Protein AF-A0A6I3G295-F1 (afdb_monomer_lite)

Foldseek 3Di:
DVPPDDDDDDPDQVSLQVVCLPAQEAEDELDDDDHDQVSQVNHVVGYKYKDFFDPPQQFDDQRLQVCVVVVPQKTWIWIFRDHNDGVPGGTDDIDMDTDDPPDDSVNSVD

Radius of gyration: 15.72 Å; chains: 1; bounding box: 31×35×43 Å

Structure (mmCIF, N/CA/C/O backbone):
data_AF-A0A6I3G295-F1
#
_entry.id   AF-A0A6I3G295-F1
#
loop_
_atom_site.group_PDB
_atom_site.id
_atom_site.type_symbol
_atom_site.label_atom_id
_atom_site.label_alt_id
_atom_site.label_comp_id
_atom_site.label_asym_id
_atom_site.label_entity_id
_atom_site.label_seq_id
_atom_site.pdbx_PDB_ins_code
_atom_site.Cartn_x
_atom_site.Cartn_y
_atom_site.Cartn_z
_atom_site.occupancy
_atom_site.B_iso_or_equiv
_atom_site.auth_seq_id
_atom_site.auth_comp_id
_atom_site.auth_asym_id
_atom_site.auth_atom_id
_atom_site.pdbx_PDB_model_num
ATOM 1 N N . MET A 1 1 ? 1.134 25.924 5.811 1.00 57.75 1 MET A N 1
ATOM 2 C CA . MET A 1 1 ? 0.715 24.630 5.225 1.00 57.75 1 MET A CA 1
ATOM 3 C C . MET A 1 1 ? -0.238 24.929 4.085 1.00 57.75 1 MET A C 1
ATOM 5 O O . MET A 1 1 ? -1.106 25.763 4.288 1.00 57.75 1 MET A O 1
ATOM 9 N N . ALA A 1 2 ? -0.043 24.340 2.903 1.00 75.94 2 ALA A N 1
ATOM 10 C CA . ALA A 1 2 ? -0.698 24.797 1.669 1.00 75.94 2 ALA A CA 1
ATOM 11 C C . ALA A 1 2 ? -2.233 24.630 1.648 1.00 75.94 2 ALA A C 1
ATOM 13 O O . ALA A 1 2 ? -2.895 25.351 0.916 1.00 75.94 2 ALA A O 1
ATOM 14 N N . ASN A 1 3 ? -2.794 23.738 2.479 1.00 89.44 3 ASN A N 1
ATOM 15 C CA . ASN A 1 3 ? -4.211 23.343 2.414 1.00 89.44 3 ASN A CA 1
ATOM 16 C C . ASN A 1 3 ? -4.976 23.453 3.750 1.00 89.44 3 ASN A C 1
ATOM 18 O O . ASN A 1 3 ? -6.047 22.873 3.880 1.00 89.44 3 ASN A O 1
ATOM 22 N N . SER A 1 4 ? -4.430 24.127 4.771 1.00 91.62 4 SER A N 1
ATOM 23 C CA . SER A 1 4 ? -5.066 24.264 6.105 1.00 91.62 4 SER A CA 1
ATOM 24 C C . SER A 1 4 ? -5.444 22.951 6.819 1.00 91.62 4 SER A C 1
ATOM 26 O O . SER A 1 4 ? -6.210 22.968 7.778 1.00 91.62 4 SER A O 1
ATOM 28 N N . VAL A 1 5 ? -4.883 21.817 6.397 1.00 91.06 5 VAL A N 1
ATOM 29 C CA . VAL A 1 5 ? -5.051 20.523 7.072 1.00 91.06 5 VAL A CA 1
ATOM 30 C C . VAL A 1 5 ? -4.085 20.447 8.262 1.00 91.06 5 VAL A C 1
ATOM 32 O O . VAL A 1 5 ? -2.893 20.708 8.063 1.00 91.06 5 VAL A O 1
ATOM 35 N N . PRO A 1 6 ? -4.547 20.104 9.481 1.00 92.19 6 PRO A N 1
ATOM 36 C CA . PRO A 1 6 ? -3.672 19.864 10.626 1.00 92.19 6 PRO A CA 1
ATOM 37 C C . PRO A 1 6 ? -2.642 18.771 10.328 1.00 92.19 6 PRO A C 1
ATOM 39 O O . PRO A 1 6 ? -2.964 17.742 9.739 1.00 92.19 6 PRO A O 1
ATOM 42 N N . VAL A 1 7 ? -1.393 18.991 10.741 1.00 93.44 7 VAL A N 1
ATOM 43 C CA . VAL A 1 7 ? -0.306 18.026 10.551 1.00 93.44 7 VAL A CA 1
ATOM 44 C C . VAL A 1 7 ? 0.128 17.507 11.902 1.00 93.44 7 VAL A C 1
ATOM 46 O O . VAL A 1 7 ? 0.535 18.268 12.779 1.00 93.44 7 VAL A O 1
ATOM 49 N N . HIS A 1 8 ? 0.082 16.188 12.016 1.00 92.81 8 HIS A N 1
ATOM 50 C CA . HIS A 1 8 ? 0.540 15.438 13.168 1.00 92.81 8 HIS A CA 1
ATOM 51 C C . HIS A 1 8 ? 1.749 14.596 12.751 1.00 92.81 8 HIS A C 1
ATOM 53 O O . HIS A 1 8 ? 1.807 14.103 11.624 1.00 92.81 8 HIS A O 1
ATOM 59 N N . LYS A 1 9 ? 2.731 14.450 13.646 1.00 92.69 9 LYS A N 1
ATOM 60 C CA . LYS A 1 9 ? 3.924 13.610 13.438 1.00 92.69 9 LYS A CA 1
ATOM 61 C C . LYS A 1 9 ? 4.028 12.570 14.551 1.00 92.69 9 LYS A C 1
ATOM 63 O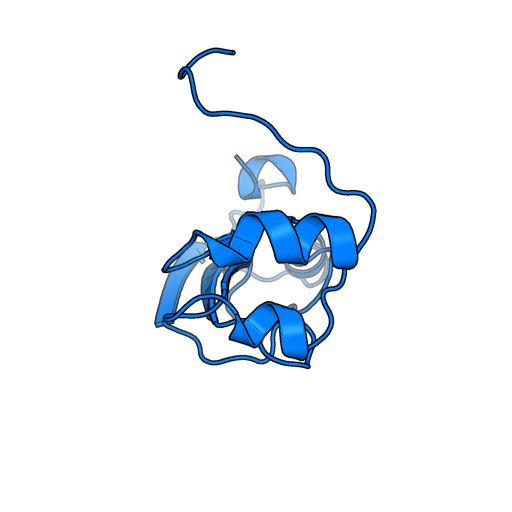 O . LYS A 1 9 ? 4.951 12.659 15.356 1.00 92.69 9 LYS A O 1
ATOM 68 N N . PRO A 1 10 ? 3.058 11.651 14.630 1.00 91.50 10 PRO A N 1
ATOM 69 C CA . PRO A 1 10 ? 3.058 10.645 15.667 1.00 91.50 10 PRO A CA 1
ATOM 70 C C . PRO A 1 10 ? 4.281 9.744 15.501 1.00 91.50 10 PRO A C 1
ATOM 72 O O . PRO A 1 10 ? 4.544 9.248 14.402 1.00 91.50 10 PRO A O 1
ATOM 75 N N . VAL A 1 11 ? 5.042 9.564 16.576 1.00 89.38 11 VAL A N 1
ATOM 76 C CA . VAL A 1 11 ? 6.241 8.702 16.587 1.00 89.38 11 VAL A CA 1
ATOM 77 C C . VAL A 1 11 ? 5.990 7.362 17.274 1.00 89.38 11 VAL A C 1
ATOM 79 O O . VAL A 1 11 ? 6.818 6.456 17.183 1.00 89.38 11 VAL A O 1
ATOM 82 N N . ALA A 1 12 ? 4.839 7.228 17.929 1.00 87.50 12 ALA A N 1
ATOM 83 C CA . ALA A 1 12 ? 4.438 6.057 18.686 1.00 87.50 12 ALA A CA 1
ATOM 84 C C . ALA A 1 12 ? 2.971 5.678 18.416 1.00 87.50 12 ALA A C 1
ATOM 86 O O . ALA A 1 12 ? 2.189 6.434 17.834 1.00 87.50 12 ALA A O 1
ATOM 87 N N . ALA A 1 13 ? 2.616 4.450 18.792 1.00 85.50 13 ALA A N 1
ATOM 88 C CA . ALA A 1 13 ? 1.304 3.868 18.527 1.00 85.50 13 ALA A CA 1
ATOM 89 C C . ALA A 1 13 ? 0.180 4.543 19.341 1.00 85.50 13 ALA A C 1
ATOM 91 O O . ALA A 1 13 ? -0.902 4.789 18.816 1.00 85.50 13 ALA A O 1
ATOM 92 N N . ASP A 1 14 ? 0.439 4.898 20.595 1.00 87.62 14 ASP A N 1
ATOM 93 C CA . ASP A 1 14 ? -0.486 5.629 21.469 1.00 87.62 14 ASP A CA 1
ATOM 94 C C . ASP A 1 14 ? -0.820 7.033 20.936 1.00 87.62 14 ASP A C 1
ATOM 96 O O . ASP A 1 14 ? -1.975 7.461 20.965 1.00 87.62 14 ASP A O 1
ATOM 100 N N . GLU A 1 15 ? 0.162 7.724 20.356 1.00 91.50 15 GLU A N 1
ATOM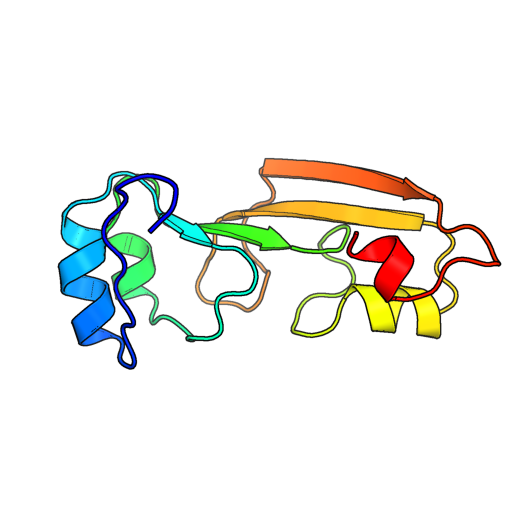 101 C CA . GLU A 1 15 ? -0.071 8.996 19.666 1.00 91.50 15 GLU A CA 1
ATOM 102 C C . GLU A 1 15 ? -0.978 8.818 18.436 1.00 91.50 15 GLU A C 1
ATOM 104 O O . GLU A 1 15 ? -1.821 9.675 18.160 1.00 91.50 15 GLU A O 1
ATOM 109 N N . MET A 1 16 ? -0.853 7.698 17.710 1.00 93.31 16 MET A N 1
ATOM 110 C CA . MET A 1 16 ? -1.758 7.388 16.599 1.00 93.31 16 MET A CA 1
ATOM 111 C C . MET A 1 16 ? -3.184 7.109 17.067 1.00 93.31 16 MET A C 1
ATOM 113 O O . MET A 1 16 ? -4.121 7.573 16.421 1.00 93.31 16 MET A O 1
ATOM 117 N N . GLU A 1 17 ? -3.361 6.367 18.159 1.00 94.00 17 GLU A N 1
ATOM 118 C CA . GLU A 1 17 ? -4.675 5.999 18.697 1.00 94.00 17 GLU A CA 1
ATOM 119 C C . GLU A 1 17 ? -5.566 7.229 18.925 1.00 94.00 17 GLU A C 1
ATOM 121 O O . GLU A 1 17 ? -6.699 7.270 18.437 1.00 94.00 17 GLU A O 1
ATOM 126 N N . ALA A 1 18 ? -5.034 8.270 19.570 1.00 91.88 18 ALA A N 1
ATOM 127 C CA . ALA A 1 18 ? -5.773 9.505 19.828 1.00 91.88 18 ALA A CA 1
ATOM 128 C C . ALA A 1 18 ? -6.231 10.217 18.540 1.00 91.88 18 ALA A C 1
ATOM 130 O O . ALA A 1 18 ? -7.315 10.806 18.508 1.00 91.88 18 ALA A O 1
ATOM 131 N N . LEU A 1 19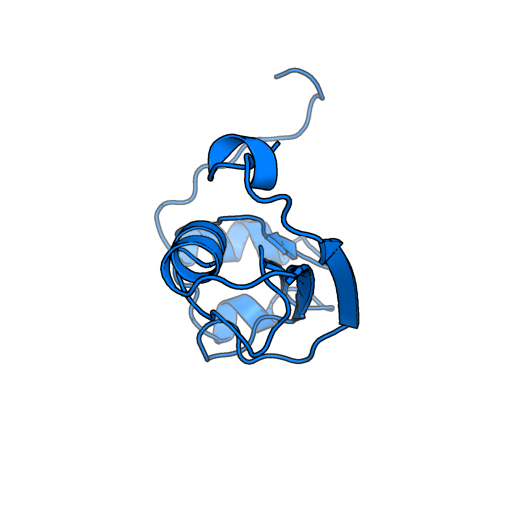 ? -5.422 10.152 17.478 1.00 93.75 19 LEU A N 1
ATOM 132 C CA . LEU A 1 19 ? -5.714 10.786 16.192 1.00 93.75 19 LEU A CA 1
ATOM 133 C C . LEU A 1 19 ? -6.785 10.022 15.413 1.00 93.75 19 LEU A C 1
ATOM 135 O O . LEU A 1 19 ? -7.703 10.628 14.865 1.00 93.75 19 LEU A O 1
ATOM 139 N N . VAL A 1 20 ? -6.687 8.691 15.370 1.00 95.38 20 VAL A N 1
ATOM 140 C CA . VAL A 1 20 ? -7.578 7.868 14.537 1.00 95.38 20 VAL A CA 1
ATOM 141 C C . VAL A 1 20 ? -8.936 7.614 15.177 1.00 95.38 20 VAL A C 1
ATOM 143 O O . VAL A 1 20 ? -9.877 7.273 14.468 1.00 95.38 20 VAL A O 1
ATOM 146 N N . ASN A 1 21 ? -9.071 7.837 16.488 1.00 93.88 21 ASN A N 1
ATOM 147 C CA . ASN A 1 21 ? -10.344 7.717 17.203 1.00 93.88 21 ASN A CA 1
ATOM 148 C C . ASN A 1 21 ? -11.427 8.692 16.701 1.00 93.88 21 ASN A C 1
ATOM 150 O O . ASN A 1 21 ? -12.611 8.489 16.949 1.00 93.88 21 ASN A O 1
ATOM 154 N N . GLN A 1 22 ? -11.035 9.750 15.986 1.00 90.06 22 GLN A N 1
ATOM 155 C CA . GLN A 1 22 ? -11.960 10.717 15.384 1.00 90.06 22 GLN A CA 1
ATOM 156 C C . GLN A 1 22 ? -12.197 10.468 13.884 1.00 90.06 22 GLN A C 1
ATOM 158 O O . GLN A 1 22 ? -12.848 11.276 13.225 1.00 90.06 22 GLN A O 1
ATOM 163 N N . CYS A 1 23 ? -11.662 9.380 13.322 1.00 95.94 23 CYS A N 1
ATOM 164 C CA . CYS A 1 23 ? -11.712 9.098 11.891 1.00 95.94 23 CYS A CA 1
ATOM 165 C C . CYS A 1 23 ? -12.637 7.917 11.573 1.00 95.94 23 CYS A C 1
ATOM 167 O O . CYS A 1 23 ? -12.559 6.859 12.192 1.00 95.94 23 CYS A O 1
ATOM 169 N N . ASP A 1 24 ? -13.445 8.048 10.520 1.00 97.75 24 ASP A N 1
ATOM 170 C CA . ASP A 1 24 ? -14.189 6.913 9.960 1.00 97.75 24 ASP A CA 1
ATOM 171 C C . ASP A 1 24 ? -13.281 5.966 9.155 1.00 97.75 24 ASP A C 1
ATOM 173 O O . ASP A 1 24 ? -13.508 4.757 9.121 1.00 97.75 24 ASP A O 1
ATOM 177 N N . LEU A 1 25 ? -12.254 6.512 8.498 1.00 97.81 25 LEU A N 1
ATOM 178 C CA . LEU A 1 25 ? -11.322 5.816 7.611 1.00 97.81 25 LEU A CA 1
ATOM 179 C C . LEU A 1 25 ? -9.949 6.486 7.688 1.00 97.81 25 LEU A C 1
ATOM 181 O O . LEU A 1 25 ? -9.865 7.714 7.735 1.00 97.81 25 LEU A O 1
ATOM 185 N N . VAL A 1 26 ? -8.883 5.689 7.618 1.00 97.38 26 VAL A N 1
ATOM 186 C CA . VAL A 1 26 ? -7.513 6.192 7.462 1.00 97.38 26 VAL A CA 1
ATOM 187 C C . VAL A 1 26 ? -6.945 5.742 6.119 1.00 97.38 26 VAL A C 1
ATOM 189 O O . VAL A 1 26 ? -7.043 4.570 5.755 1.00 97.38 26 VAL A O 1
ATOM 192 N N . VAL A 1 27 ? -6.341 6.680 5.389 1.00 97.44 27 VAL A N 1
ATOM 193 C CA . VAL A 1 27 ? -5.645 6.424 4.123 1.00 97.44 27 VAL A CA 1
ATOM 194 C C . VAL A 1 27 ? -4.147 6.563 4.356 1.00 97.44 27 VAL A C 1
ATOM 196 O O . VAL A 1 27 ? -3.687 7.618 4.790 1.00 97.44 27 VAL A O 1
ATOM 199 N N . THR A 1 28 ? -3.385 5.514 4.061 1.00 95.81 28 THR A N 1
ATOM 200 C CA . THR A 1 28 ? -1.926 5.496 4.197 1.00 95.81 28 THR A CA 1
ATOM 201 C C . THR A 1 28 ? -1.248 5.362 2.838 1.00 95.81 28 THR A C 1
ATOM 203 O O . THR A 1 28 ? -1.715 4.655 1.944 1.00 95.81 28 THR A O 1
ATOM 206 N N . ILE A 1 29 ? -0.133 6.072 2.672 1.00 95.81 29 ILE A N 1
ATOM 207 C CA . ILE A 1 29 ? 0.727 6.005 1.488 1.00 95.81 29 ILE A CA 1
ATOM 208 C C . ILE A 1 29 ? 2.162 6.126 1.997 1.00 95.81 29 ILE A C 1
ATOM 210 O O . ILE A 1 29 ? 2.535 7.174 2.521 1.00 95.81 29 ILE A O 1
ATOM 214 N N . GLY A 1 30 ? 2.945 5.047 1.918 1.00 90.56 30 GLY A N 1
ATOM 215 C CA . GLY A 1 30 ? 4.337 5.043 2.391 1.00 90.56 30 GLY A CA 1
ATOM 216 C C . GLY A 1 30 ? 4.508 5.398 3.876 1.00 90.56 30 GLY A C 1
ATOM 217 O O . GLY A 1 30 ? 5.519 5.987 4.255 1.00 90.56 30 GLY A O 1
ATOM 218 N N . PHE A 1 31 ? 3.517 5.091 4.722 1.00 89.88 31 PHE A N 1
ATOM 219 C CA . PHE A 1 31 ? 3.595 5.387 6.152 1.00 89.88 31 PHE A CA 1
ATOM 220 C C . PHE A 1 31 ? 4.501 4.372 6.860 1.00 89.88 31 PHE A C 1
ATOM 222 O O . PHE A 1 31 ? 4.277 3.168 6.779 1.00 89.88 31 PHE A O 1
ATOM 229 N N . GLY A 1 32 ? 5.546 4.861 7.530 1.00 83.62 32 GLY A N 1
ATOM 230 C CA . GLY A 1 32 ? 6.639 4.022 8.034 1.00 83.62 32 GLY A CA 1
ATOM 231 C C . GLY A 1 32 ? 6.422 3.384 9.409 1.00 83.62 32 GLY A C 1
ATOM 232 O O . GLY A 1 32 ? 7.264 2.596 9.836 1.00 83.62 32 GLY A O 1
ATOM 233 N N . LEU A 1 33 ? 5.343 3.719 10.123 1.00 87.31 33 LEU A N 1
ATOM 234 C CA . LEU A 1 33 ? 5.078 3.152 11.445 1.00 87.31 33 LEU A CA 1
ATOM 235 C C . LEU A 1 33 ? 4.296 1.843 11.312 1.00 87.31 33 LEU A C 1
ATOM 237 O O . LEU A 1 33 ? 3.203 1.818 10.746 1.00 87.31 33 LEU A O 1
ATOM 241 N N . LEU A 1 34 ? 4.831 0.765 11.884 1.00 86.38 34 LEU A N 1
ATOM 242 C CA . LEU A 1 34 ? 4.098 -0.489 12.007 1.00 86.38 34 LEU A CA 1
ATOM 243 C C . LEU A 1 34 ? 3.038 -0.347 13.103 1.00 86.38 34 LEU A C 1
ATOM 245 O O . LEU A 1 34 ? 3.370 -0.146 14.272 1.00 86.38 34 LEU A O 1
ATOM 249 N N . LEU A 1 35 ? 1.765 -0.455 12.724 1.00 90.06 35 LEU A N 1
ATOM 250 C CA . LEU A 1 35 ? 0.651 -0.287 13.650 1.00 90.06 35 LEU A CA 1
ATOM 251 C C . LEU A 1 35 ? 0.191 -1.636 14.216 1.00 90.06 35 LEU A C 1
ATOM 253 O O . LEU A 1 35 ? -0.024 -2.579 13.453 1.00 90.06 35 LEU A O 1
ATOM 257 N N . PRO A 1 36 ? -0.009 -1.743 15.540 1.00 92.31 36 PRO A N 1
ATOM 258 C CA . PRO A 1 36 ? -0.624 -2.918 16.135 1.00 92.31 36 PRO A CA 1
ATOM 259 C C . PRO A 1 36 ? -2.080 -3.071 15.674 1.00 92.31 36 PRO A C 1
ATOM 261 O O . PRO A 1 36 ? -2.788 -2.096 15.418 1.00 92.31 36 PRO A O 1
ATOM 264 N N . GLU A 1 37 ? -2.557 -4.317 15.623 1.00 93.19 37 GLU A N 1
ATOM 265 C CA . GLU A 1 37 ? -3.882 -4.658 15.086 1.00 93.19 37 GLU A CA 1
ATOM 266 C C . GLU A 1 37 ? -5.036 -3.921 15.790 1.00 93.19 37 GLU A C 1
ATOM 268 O O . GLU A 1 37 ? -6.047 -3.622 15.156 1.00 93.19 37 GLU A O 1
ATOM 273 N N . TYR A 1 38 ? -4.900 -3.600 17.082 1.00 94.88 38 TYR A N 1
ATOM 274 C CA . TYR A 1 38 ? -5.946 -2.876 17.808 1.00 94.88 38 TYR A CA 1
ATOM 275 C C . TYR A 1 38 ? -6.164 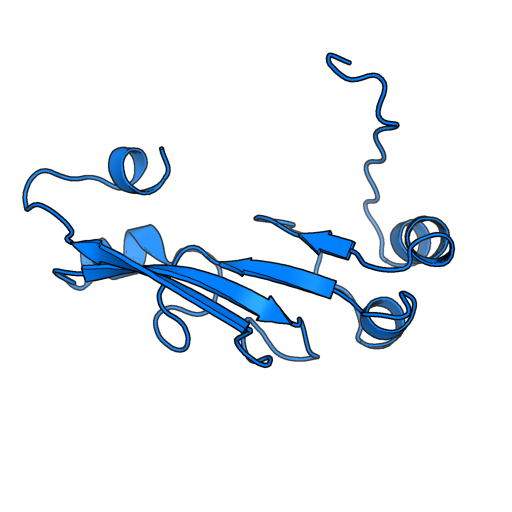-1.462 17.250 1.00 94.88 38 TYR A C 1
ATOM 277 O O . TYR A 1 38 ? -7.310 -1.036 17.159 1.00 94.88 38 TYR A O 1
ATOM 285 N N . ILE A 1 39 ? -5.108 -0.782 16.785 1.00 95.38 39 ILE A N 1
ATOM 286 C CA . ILE A 1 39 ? -5.218 0.546 16.163 1.00 95.38 39 ILE A CA 1
ATOM 287 C C . ILE A 1 39 ? -5.912 0.450 14.812 1.00 95.38 39 ILE A C 1
ATOM 289 O O . ILE A 1 39 ? -6.792 1.254 14.513 1.00 95.38 39 ILE A O 1
ATOM 293 N N . LEU A 1 40 ? -5.576 -0.573 14.017 1.00 95.19 40 LEU A N 1
ATOM 294 C CA . LEU A 1 40 ? -6.185 -0.799 12.701 1.00 95.19 40 LEU A CA 1
ATOM 295 C C . LEU A 1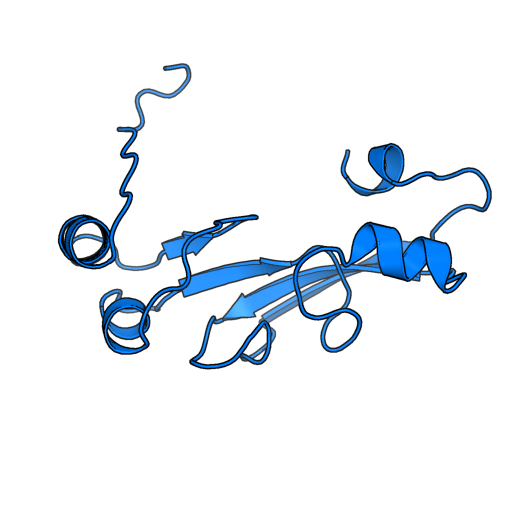 40 ? -7.713 -0.973 12.765 1.00 95.19 40 LEU A C 1
ATOM 297 O O . LEU A 1 40 ? -8.400 -0.773 11.761 1.00 95.19 40 LEU A O 1
ATOM 301 N N . LYS A 1 41 ? -8.235 -1.346 13.940 1.00 95.69 41 LYS A N 1
ATOM 302 C CA . LYS A 1 41 ? -9.659 -1.567 14.213 1.00 95.69 41 LYS A CA 1
ATOM 303 C C . LYS A 1 41 ? -10.392 -0.345 14.773 1.00 95.69 41 LYS A C 1
ATOM 305 O O . LYS A 1 41 ? -11.611 -0.424 14.888 1.00 95.69 41 LYS A O 1
ATOM 310 N N . ILE A 1 42 ? -9.695 0.741 15.121 1.00 96.81 42 ILE A N 1
ATOM 311 C CA . ILE A 1 42 ? -10.331 1.935 15.702 1.00 96.81 42 ILE A CA 1
ATOM 312 C C . ILE A 1 42 ? -11.254 2.628 14.682 1.00 96.81 42 ILE A C 1
ATOM 314 O O . ILE A 1 42 ? -12.431 2.808 14.998 1.00 96.81 42 ILE A O 1
ATOM 318 N N . PRO A 1 43 ? -10.802 2.984 13.459 1.00 97.50 43 PRO A N 1
ATOM 319 C CA . PRO A 1 43 ? -11.687 3.612 12.484 1.00 97.50 43 PRO A CA 1
ATOM 320 C C . PRO A 1 43 ? -12.767 2.638 12.022 1.00 97.50 43 PRO A C 1
ATOM 322 O O . PRO A 1 43 ? -12.476 1.479 11.712 1.00 97.50 43 PRO A O 1
ATOM 32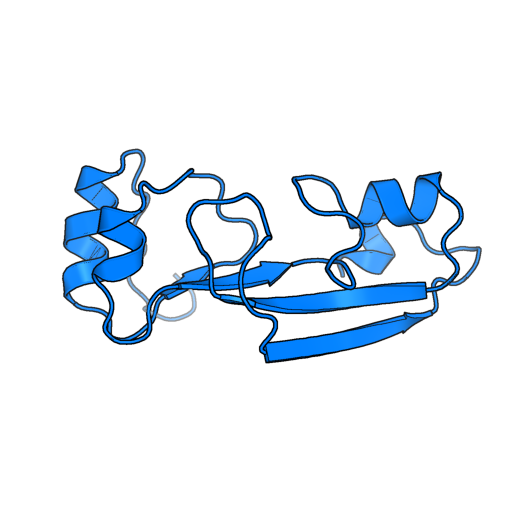5 N N . LYS A 1 44 ? -14.004 3.123 11.871 1.00 96.81 44 LYS A N 1
ATOM 326 C CA . LYS A 1 44 ? -15.169 2.322 11.450 1.00 96.81 44 LYS A CA 1
ATOM 327 C C . LYS A 1 44 ? -14.913 1.481 10.192 1.00 96.81 44 LYS A C 1
ATOM 329 O O . LYS A 1 44 ? -15.348 0.333 10.109 1.00 96.81 44 LYS A O 1
ATOM 334 N N . PHE A 1 45 ? -14.217 2.044 9.208 1.00 97.12 45 PHE A N 1
ATOM 335 C CA . PHE A 1 45 ? -13.878 1.383 7.946 1.00 97.12 45 PHE A CA 1
ATOM 336 C C . PHE A 1 45 ? -12.439 0.832 7.919 1.00 97.12 45 PHE A C 1
ATOM 338 O O . PHE A 1 45 ? -12.073 0.079 7.007 1.00 97.12 45 PHE A O 1
ATOM 345 N N . GLY A 1 46 ? -11.661 1.086 8.974 1.00 96.62 46 GLY A N 1
ATOM 346 C CA . GLY A 1 46 ? -10.276 0.660 9.152 1.00 96.62 46 GLY A CA 1
ATOM 347 C C . GLY A 1 46 ? -9.275 1.525 8.388 1.00 96.62 46 GLY A C 1
ATOM 348 O O . GLY A 1 46 ? -9.467 2.728 8.214 1.00 96.62 46 GLY A O 1
ATOM 349 N N . PHE A 1 47 ? -8.195 0.889 7.940 1.00 97.75 47 PHE A N 1
ATOM 350 C CA . PHE A 1 47 ? -7.107 1.519 7.199 1.00 97.75 47 PHE A CA 1
ATOM 351 C C . PHE A 1 47 ? -7.056 0.967 5.779 1.00 97.75 47 PHE A C 1
ATOM 353 O O . PHE A 1 47 ? -7.138 -0.249 5.579 1.00 97.75 47 PHE A O 1
ATOM 360 N N . ILE A 1 48 ? -6.873 1.852 4.805 1.00 97.94 48 ILE A N 1
ATOM 361 C CA . ILE A 1 48 ? -6.540 1.485 3.430 1.00 97.94 48 ILE A CA 1
ATOM 362 C C . ILE A 1 48 ? -5.172 2.032 3.067 1.00 97.94 48 ILE A C 1
ATOM 364 O O . ILE A 1 48 ? -4.823 3.139 3.470 1.00 97.94 48 ILE A O 1
ATOM 368 N N . ASN A 1 49 ? -4.418 1.265 2.288 1.00 97.62 49 ASN A N 1
ATOM 369 C CA . ASN A 1 49 ? -3.087 1.648 1.852 1.00 97.62 49 ASN A CA 1
ATOM 370 C C . ASN A 1 49 ? -2.984 1.630 0.327 1.00 97.62 49 ASN A C 1
ATOM 372 O O . ASN A 1 49 ? -3.547 0.748 -0.328 1.00 97.62 49 ASN A O 1
ATOM 376 N N . LEU A 1 50 ? -2.247 2.599 -0.217 1.00 97.81 50 LEU A N 1
ATOM 377 C CA . LEU A 1 50 ? -1.793 2.580 -1.602 1.00 97.81 50 LEU A CA 1
ATOM 378 C C . LEU A 1 50 ? -0.413 1.921 -1.667 1.00 97.81 50 LEU A C 1
ATOM 380 O O . LEU A 1 50 ? 0.559 2.433 -1.110 1.00 97.81 50 LEU A O 1
ATOM 384 N N . HIS A 1 51 ? -0.339 0.788 -2.355 1.00 98.00 51 HIS A N 1
ATOM 385 C CA . HIS A 1 51 ? 0.890 0.029 -2.562 1.00 98.00 51 HIS A CA 1
ATOM 386 C C . HIS A 1 51 ? 1.372 0.150 -4.003 1.00 98.00 51 HIS A C 1
ATOM 388 O O . HIS A 1 51 ? 0.567 0.030 -4.922 1.00 98.00 51 HIS A O 1
ATOM 394 N N . PHE A 1 52 ? 2.674 0.331 -4.218 1.00 97.69 52 PHE A N 1
ATOM 395 C CA . PHE A 1 52 ? 3.260 0.578 -5.544 1.00 97.69 52 PHE A CA 1
ATOM 396 C C . PHE A 1 52 ? 3.652 -0.714 -6.282 1.00 97.69 52 PHE A C 1
ATOM 398 O O . PHE A 1 52 ? 4.729 -0.817 -6.869 1.00 97.69 52 PHE A O 1
ATOM 405 N N . SER A 1 53 ? 2.780 -1.722 -6.218 1.00 98.25 53 SER A N 1
ATOM 406 C CA . SER A 1 53 ? 2.821 -2.896 -7.093 1.00 98.25 53 SER A CA 1
ATOM 407 C C . SER A 1 53 ? 1.417 -3.433 -7.375 1.00 98.25 53 SER A C 1
ATOM 409 O O . SER A 1 53 ? 0.418 -3.018 -6.777 1.00 98.25 53 SER A O 1
ATOM 411 N N . LEU A 1 54 ? 1.353 -4.433 -8.255 1.00 98.44 54 LEU A N 1
ATOM 412 C CA . LEU A 1 54 ? 0.204 -5.321 -8.402 1.00 98.44 54 LEU A CA 1
ATOM 413 C C . LEU A 1 54 ? 0.273 -6.432 -7.344 1.00 98.44 54 LEU A C 1
ATOM 415 O O . LEU A 1 54 ? 0.897 -7.475 -7.557 1.00 98.44 54 LEU A O 1
ATOM 419 N N . LEU A 1 55 ? -0.361 -6.211 -6.188 1.00 98.44 55 LEU A N 1
ATOM 420 C CA . LEU A 1 55 ? -0.442 -7.232 -5.141 1.00 98.44 55 LEU A CA 1
ATOM 421 C C . LEU A 1 55 ? -1.128 -8.509 -5.678 1.00 98.44 55 LEU A C 1
ATOM 423 O O . LEU A 1 55 ? -2.032 -8.417 -6.510 1.00 98.44 55 LEU A O 1
ATOM 427 N N . PRO A 1 56 ? -0.718 -9.713 -5.227 1.00 98.06 56 PRO A N 1
ATOM 428 C CA . PRO A 1 56 ? 0.192 -9.985 -4.108 1.00 98.06 56 PRO A CA 1
ATOM 429 C C . PRO A 1 56 ? 1.688 -9.941 -4.470 1.00 98.06 56 PRO A C 1
ATOM 431 O O . PRO A 1 56 ? 2.522 -10.255 -3.619 1.00 98.06 56 PRO A O 1
ATOM 434 N N . ARG A 1 57 ? 2.055 -9.595 -5.711 1.00 98.25 57 ARG A N 1
ATOM 435 C CA . ARG A 1 57 ? 3.460 -9.503 -6.123 1.00 98.25 57 ARG A CA 1
ATOM 436 C C . ARG A 1 57 ? 4.118 -8.293 -5.452 1.00 98.25 57 ARG A C 1
ATOM 438 O O . ARG A 1 57 ? 3.507 -7.235 -5.345 1.00 98.25 57 ARG A O 1
ATOM 445 N N . TRP A 1 58 ? 5.362 -8.456 -5.005 1.00 98.00 58 TRP A N 1
ATOM 446 C CA . TRP A 1 58 ? 6.168 -7.398 -4.378 1.00 98.00 58 TRP A CA 1
ATOM 447 C C . TRP A 1 58 ? 5.557 -6.742 -3.131 1.00 98.00 58 TRP A C 1
ATOM 449 O O . TRP A 1 58 ? 5.574 -5.524 -2.989 1.00 98.00 58 TRP A O 1
ATOM 459 N N . ARG A 1 59 ? 5.048 -7.541 -2.190 1.00 97.62 59 ARG A N 1
ATOM 460 C CA . ARG A 1 59 ? 4.801 -7.057 -0.820 1.00 97.62 59 ARG A CA 1
ATOM 461 C C . ARG A 1 59 ? 6.086 -6.496 -0.195 1.00 97.62 59 ARG A C 1
ATOM 463 O O . ARG A 1 59 ? 7.181 -6.982 -0.490 1.00 97.62 59 ARG A O 1
ATOM 470 N N . GLY A 1 60 ? 5.948 -5.548 0.723 1.00 94.50 60 GLY A N 1
ATOM 471 C CA . GLY A 1 60 ? 7.042 -4.963 1.491 1.00 94.50 60 GLY A CA 1
ATOM 472 C C . GLY A 1 60 ? 7.569 -3.645 0.921 1.00 94.50 60 GLY A C 1
ATOM 473 O O . GLY A 1 60 ? 6.910 -2.946 0.163 1.00 94.50 60 GLY A O 1
ATOM 474 N N . ALA A 1 61 ? 8.784 -3.282 1.325 1.00 92.81 61 ALA A N 1
ATOM 475 C CA . ALA A 1 61 ? 9.226 -1.886 1.333 1.00 92.81 61 ALA A CA 1
ATOM 476 C C . ALA A 1 61 ? 9.660 -1.277 -0.017 1.00 92.81 61 ALA A C 1
ATOM 478 O O . ALA A 1 61 ? 9.692 -0.056 -0.133 1.00 92.81 61 ALA A O 1
ATOM 479 N N . ALA A 1 62 ? 10.043 -2.081 -1.015 1.00 96.69 62 ALA A N 1
ATOM 480 C CA . ALA A 1 62 ? 10.675 -1.580 -2.247 1.00 96.69 62 ALA A CA 1
ATOM 481 C C . ALA A 1 62 ? 10.074 -2.176 -3.539 1.00 96.69 62 ALA A C 1
ATOM 483 O O . ALA A 1 62 ? 10.811 -2.725 -4.360 1.00 96.69 62 ALA A O 1
ATOM 484 N N . PRO A 1 63 ? 8.741 -2.137 -3.726 1.00 97.75 63 PRO A N 1
ATOM 485 C CA . PRO A 1 63 ? 8.086 -2.864 -4.810 1.00 97.75 63 PRO A CA 1
ATOM 486 C C . PRO A 1 63 ? 8.544 -2.446 -6.211 1.00 97.75 63 PRO A C 1
ATOM 488 O O . PRO A 1 63 ? 8.791 -3.303 -7.055 1.00 97.75 63 PRO A O 1
ATOM 491 N N . VAL A 1 64 ? 8.708 -1.142 -6.445 1.00 98.00 64 VAL A N 1
ATOM 492 C CA . VAL A 1 64 ? 9.095 -0.589 -7.752 1.00 98.00 64 VAL A CA 1
ATOM 493 C C . VAL A 1 64 ? 10.501 -1.033 -8.146 1.00 98.00 64 VAL A C 1
ATOM 495 O O . VAL A 1 64 ? 10.719 -1.526 -9.251 1.00 98.00 64 VAL A O 1
ATOM 498 N N . GLN A 1 65 ? 11.457 -0.913 -7.224 1.00 98.19 65 GLN A N 1
ATOM 499 C CA . GLN A 1 65 ? 12.847 -1.296 -7.460 1.00 98.19 65 GLN A CA 1
ATOM 500 C C . GLN A 1 65 ? 12.961 -2.795 -7.740 1.00 98.19 65 GLN A C 1
ATOM 502 O O . GLN A 1 65 ? 13.710 -3.195 -8.626 1.00 98.19 65 GLN A O 1
ATOM 507 N N . ARG A 1 66 ? 12.199 -3.623 -7.014 1.00 98.38 66 ARG A N 1
ATOM 508 C CA . ARG A 1 66 ? 12.215 -5.078 -7.204 1.00 98.38 66 ARG A CA 1
ATOM 509 C C . ARG A 1 66 ? 11.541 -5.517 -8.500 1.00 98.38 66 ARG A C 1
ATOM 511 O O . ARG A 1 66 ? 12.032 -6.449 -9.129 1.00 98.38 66 ARG A O 1
ATOM 518 N N . ALA A 1 67 ? 10.483 -4.829 -8.933 1.00 98.31 67 ALA A N 1
ATOM 519 C CA . ALA A 1 67 ? 9.884 -5.063 -10.246 1.00 98.31 67 ALA A CA 1
ATOM 520 C C . ALA A 1 67 ? 10.898 -4.806 -11.375 1.00 98.31 67 ALA A C 1
ATOM 522 O O . ALA A 1 67 ? 11.070 -5.657 -12.245 1.00 98.31 67 ALA A O 1
ATOM 523 N N . LEU A 1 68 ? 11.630 -3.687 -11.309 1.00 98.12 68 LEU A N 1
ATOM 524 C CA . LEU A 1 68 ? 12.688 -3.366 -12.275 1.00 98.12 68 LEU A CA 1
ATOM 525 C C . LEU A 1 68 ? 13.846 -4.374 -12.233 1.00 98.12 68 LEU A C 1
ATOM 527 O O . LEU A 1 68 ? 14.265 -4.870 -13.274 1.00 98.12 68 LEU A O 1
ATOM 531 N N . GLU A 1 69 ? 14.345 -4.711 -11.042 1.00 98.06 69 GLU A N 1
ATOM 532 C CA . GLU A 1 69 ? 15.447 -5.670 -10.859 1.00 98.06 69 GLU A CA 1
ATOM 533 C C . GLU A 1 69 ? 15.109 -7.066 -11.401 1.00 98.06 69 GLU A C 1
ATOM 535 O O . GLU A 1 69 ? 15.967 -7.737 -11.972 1.00 98.06 69 GLU A O 1
ATOM 540 N N . ALA A 1 70 ? 13.856 -7.499 -11.251 1.00 98.12 70 ALA A N 1
ATOM 541 C CA . ALA A 1 70 ? 13.386 -8.782 -11.762 1.00 98.12 70 ALA A CA 1
ATOM 542 C C . ALA A 1 70 ? 13.091 -8.782 -13.272 1.00 98.12 70 ALA A C 1
ATOM 544 O O . ALA A 1 70 ? 12.803 -9.845 -13.824 1.00 98.12 70 ALA A O 1
ATOM 545 N N . GLY A 1 71 ? 13.147 -7.620 -13.932 1.00 97.56 71 GLY A N 1
ATOM 546 C CA . GLY A 1 71 ? 12.802 -7.474 -15.344 1.00 97.56 71 GLY A CA 1
ATOM 547 C C . GLY A 1 71 ? 11.302 -7.589 -15.623 1.00 97.56 71 GLY A C 1
ATOM 548 O O . GLY A 1 71 ? 10.918 -8.059 -16.694 1.00 97.56 71 GLY A O 1
ATOM 549 N N . ASP A 1 72 ? 10.445 -7.197 -14.673 1.00 98.31 72 ASP A N 1
ATOM 550 C CA . ASP A 1 72 ? 9.001 -7.157 -14.907 1.00 98.31 72 ASP A CA 1
ATOM 551 C C . ASP A 1 72 ? 8.688 -6.154 -16.029 1.00 98.31 72 ASP A C 1
ATOM 553 O O . ASP A 1 72 ? 9.128 -5.008 -16.001 1.00 98.31 72 ASP A O 1
ATOM 557 N N . THR A 1 73 ? 7.877 -6.563 -17.006 1.00 97.69 73 THR A N 1
ATOM 558 C CA . THR A 1 73 ? 7.425 -5.678 -18.098 1.00 97.69 73 THR A CA 1
ATOM 559 C C . THR A 1 73 ? 6.154 -4.910 -17.742 1.00 97.69 73 THR A C 1
ATOM 561 O O . THR A 1 73 ? 5.662 -4.114 -18.537 1.00 97.69 73 THR A O 1
ATOM 564 N N . ARG A 1 74 ? 5.575 -5.186 -16.570 1.00 98.00 74 ARG A N 1
ATOM 565 C CA . ARG A 1 74 ? 4.325 -4.594 -16.099 1.00 98.00 74 ARG A CA 1
ATOM 566 C C . ARG A 1 74 ? 4.342 -4.479 -14.584 1.00 98.00 74 ARG A C 1
ATOM 568 O O . ARG A 1 74 ? 4.685 -5.434 -13.891 1.00 98.00 74 ARG A O 1
ATOM 575 N N . THR A 1 75 ? 3.908 -3.337 -14.072 1.00 98.25 75 THR A N 1
ATOM 576 C CA . THR A 1 75 ? 3.674 -3.118 -12.640 1.00 98.25 75 THR A CA 1
ATOM 577 C C . THR A 1 75 ? 2.384 -2.323 -12.457 1.00 98.25 75 THR A C 1
ATOM 579 O O . THR A 1 75 ? 1.512 -2.332 -13.330 1.00 98.25 75 THR A O 1
ATOM 582 N N . GLY A 1 76 ? 2.193 -1.705 -11.300 1.00 97.69 76 GLY A N 1
ATOM 583 C CA . GLY A 1 76 ? 1.008 -0.926 -11.028 1.00 97.69 76 GLY A CA 1
ATOM 584 C C . GLY A 1 76 ? 0.942 -0.413 -9.608 1.00 97.69 76 GLY A C 1
ATOM 585 O O . GLY A 1 76 ? 1.908 -0.478 -8.851 1.00 97.69 76 GLY A O 1
ATOM 586 N N . VAL A 1 77 ? -0.246 0.044 -9.247 1.00 98.19 77 VAL A N 1
ATOM 587 C CA . VAL A 1 77 ? -0.604 0.416 -7.883 1.00 98.19 77 VAL A CA 1
ATOM 588 C C . VAL A 1 77 ? -1.814 -0.387 -7.430 1.00 98.19 77 VAL A C 1
ATOM 590 O O . VAL A 1 77 ? -2.693 -0.710 -8.231 1.00 98.19 77 VAL A O 1
ATOM 593 N N . THR A 1 78 ? -1.877 -0.701 -6.141 1.00 98.75 78 THR A N 1
ATOM 594 C CA . THR A 1 78 ? -2.986 -1.436 -5.533 1.00 98.75 78 THR A CA 1
ATOM 595 C C . THR A 1 78 ? -3.499 -0.705 -4.302 1.00 98.75 78 THR A C 1
ATOM 597 O O . THR A 1 78 ? -2.724 -0.359 -3.414 1.00 98.75 78 THR A O 1
ATOM 600 N N . VAL A 1 79 ? -4.816 -0.517 -4.228 1.00 98.62 79 VAL A N 1
ATOM 601 C CA . VAL A 1 79 ? -5.518 -0.082 -3.019 1.00 98.62 79 VAL A CA 1
ATOM 602 C C . VAL A 1 79 ? -6.046 -1.318 -2.306 1.00 98.62 79 VAL A C 1
ATOM 604 O O . VAL A 1 79 ? -6.835 -2.083 -2.867 1.00 98.62 79 VAL A O 1
ATOM 607 N N . PHE A 1 80 ? -5.630 -1.511 -1.060 1.00 98.44 80 PHE A N 1
ATOM 608 C CA . PHE A 1 80 ? -6.029 -2.659 -0.247 1.00 98.44 80 PHE A CA 1
ATOM 609 C C . PHE A 1 80 ? -6.270 -2.245 1.209 1.00 98.44 80 PHE A C 1
ATOM 611 O O . PHE A 1 80 ? -5.841 -1.175 1.644 1.00 98.44 80 PHE A O 1
ATOM 618 N N . LYS A 1 81 ? -6.988 -3.078 1.964 1.00 97.69 81 LYS A N 1
ATOM 619 C CA . LYS A 1 81 ? -7.202 -2.886 3.404 1.00 97.69 81 LYS A CA 1
ATOM 620 C C . LYS A 1 81 ? -6.002 -3.417 4.185 1.00 97.69 81 LYS A C 1
ATOM 622 O O . LYS A 1 81 ? -5.592 -4.546 3.943 1.00 97.69 81 LYS A O 1
ATOM 627 N N . LEU A 1 82 ? -5.494 -2.662 5.157 1.00 96.81 82 LEU A N 1
ATOM 628 C CA . LEU A 1 82 ? -4.475 -3.187 6.069 1.00 96.81 82 LEU A CA 1
ATOM 629 C C . LEU A 1 82 ? -5.067 -4.258 6.993 1.00 96.81 82 LEU A C 1
ATOM 631 O O . LEU A 1 82 ? -6.183 -4.122 7.502 1.00 96.81 82 LEU A O 1
ATOM 635 N N . ASP A 1 83 ? -4.293 -5.310 7.229 1.00 94.19 83 ASP A N 1
ATOM 636 C CA . ASP A 1 83 ? -4.548 -6.328 8.241 1.00 94.19 83 ASP A CA 1
ATOM 637 C C . ASP A 1 83 ? -3.299 -6.512 9.120 1.00 94.19 83 ASP A C 1
ATOM 639 O O . ASP A 1 83 ? -2.388 -5.687 9.109 1.00 94.19 83 ASP A O 1
ATOM 643 N N . LYS A 1 84 ? -3.263 -7.571 9.932 1.00 92.19 84 LYS A N 1
ATOM 644 C CA . LYS A 1 84 ? -2.127 -7.850 10.824 1.00 92.19 84 LYS A CA 1
ATOM 645 C C . LYS A 1 84 ? -0.832 -8.239 10.096 1.00 92.19 84 LYS A C 1
ATOM 647 O O . LYS A 1 84 ? 0.205 -8.352 10.746 1.00 92.19 84 LYS A O 1
ATOM 652 N N . GLY A 1 85 ? -0.901 -8.565 8.806 1.00 92.38 85 GLY A N 1
ATOM 653 C CA . GLY A 1 85 ? 0.258 -8.962 8.019 1.00 92.38 85 GLY A CA 1
ATOM 654 C C . GLY A 1 85 ? 0.786 -7.816 7.156 1.00 92.38 85 GLY A C 1
ATOM 655 O O . GLY A 1 85 ? 0.208 -6.736 7.073 1.00 92.38 85 GLY A O 1
ATOM 656 N N . MET A 1 86 ? 1.929 -8.055 6.514 1.00 92.69 86 MET A N 1
ATOM 657 C CA . MET A 1 86 ? 2.576 -7.069 5.650 1.00 92.69 86 MET A CA 1
ATOM 658 C C . MET A 1 86 ? 2.009 -7.166 4.233 1.00 92.69 86 MET A C 1
ATOM 660 O O . MET A 1 86 ? 2.287 -8.130 3.520 1.00 92.69 86 MET A O 1
ATOM 664 N N . ASP A 1 87 ? 1.209 -6.174 3.841 1.00 95.50 87 ASP A N 1
ATOM 665 C CA . ASP A 1 87 ? 0.570 -6.069 2.522 1.00 95.50 87 ASP A CA 1
ATOM 666 C C . ASP A 1 87 ? -0.264 -7.305 2.126 1.00 95.50 87 ASP A C 1
ATOM 668 O O . ASP A 1 87 ? -0.296 -7.742 0.969 1.00 95.50 87 ASP A O 1
ATOM 672 N N . THR A 1 88 ? -0.917 -7.930 3.112 1.00 96.81 88 THR A N 1
ATOM 673 C CA . THR A 1 88 ? -1.673 -9.185 2.944 1.00 96.81 88 THR A CA 1
ATOM 674 C C . THR A 1 88 ? -3.179 -9.019 2.845 1.00 96.81 88 THR A C 1
ATOM 676 O O . THR A 1 88 ? -3.847 -9.964 2.422 1.00 96.81 88 THR A O 1
ATOM 679 N N . GLY A 1 89 ? -3.707 -7.856 3.215 1.00 96.62 89 GLY A N 1
ATOM 680 C CA . GLY A 1 89 ? -5.143 -7.692 3.347 1.00 96.62 89 GLY A CA 1
ATOM 681 C C . GLY A 1 89 ? -5.906 -7.612 2.015 1.00 96.62 89 GLY A C 1
ATOM 682 O O . GLY A 1 89 ? -5.313 -7.596 0.932 1.00 96.62 89 GLY A O 1
ATOM 683 N N . PRO A 1 90 ? -7.250 -7.585 2.084 1.00 97.81 90 PRO A N 1
ATOM 684 C CA . PRO A 1 90 ? -8.119 -7.607 0.911 1.00 97.81 90 PRO A CA 1
ATOM 685 C C . PRO A 1 90 ? -7.848 -6.462 -0.069 1.00 97.81 90 PRO A C 1
ATOM 687 O O . PRO A 1 90 ? -7.855 -5.291 0.317 1.00 97.81 90 PRO A O 1
ATOM 690 N N . ILE A 1 91 ? -7.666 -6.807 -1.345 1.00 98.62 91 ILE A N 1
ATOM 691 C CA . ILE A 1 91 ? -7.502 -5.851 -2.445 1.00 98.62 91 ILE A CA 1
ATOM 692 C C . ILE A 1 91 ? -8.872 -5.303 -2.850 1.00 98.62 91 ILE A C 1
ATOM 694 O O . ILE A 1 91 ? -9.801 -6.072 -3.088 1.00 98.62 91 ILE A O 1
ATOM 698 N N . TYR A 1 92 ? -8.981 -3.979 -2.963 1.00 98.44 92 TYR A N 1
ATOM 699 C CA . TYR A 1 92 ? -10.179 -3.310 -3.474 1.00 98.44 92 TYR A CA 1
ATOM 700 C C . TYR A 1 92 ? -10.072 -2.980 -4.960 1.00 98.44 92 TYR A C 1
ATOM 702 O O . TYR A 1 92 ? -11.042 -3.137 -5.695 1.00 98.44 92 TYR A O 1
ATOM 710 N N . SER A 1 93 ? -8.912 -2.490 -5.398 1.00 98.56 93 SER A N 1
ATOM 711 C CA . SER A 1 93 ? -8.684 -2.098 -6.788 1.00 98.56 93 SER A CA 1
ATOM 712 C C . SER A 1 93 ? -7.194 -2.077 -7.103 1.00 98.56 93 SER A C 1
ATOM 714 O O . SER A 1 93 ? -6.379 -1.785 -6.227 1.00 98.56 93 SER A O 1
ATOM 716 N N . SER A 1 94 ? -6.854 -2.330 -8.363 1.00 98.56 94 SER A N 1
ATOM 717 C CA . SER A 1 94 ? -5.496 -2.208 -8.884 1.00 98.56 94 SER A CA 1
ATOM 718 C C . SER A 1 94 ? -5.518 -1.518 -10.241 1.00 98.56 94 SER A C 1
ATOM 720 O O . SER A 1 94 ? -6.399 -1.772 -11.063 1.00 98.56 94 SER A O 1
ATOM 722 N N . LEU A 1 95 ? -4.518 -0.679 -10.488 1.00 98.38 95 LEU A N 1
ATOM 723 C CA . LEU A 1 95 ? -4.250 -0.086 -11.792 1.00 98.38 95 LEU A CA 1
ATOM 724 C C . LEU A 1 95 ? -2.898 -0.596 -12.273 1.00 98.38 95 LEU A C 1
ATOM 726 O O . LEU A 1 95 ? -1.903 -0.433 -11.574 1.00 98.38 95 LEU A O 1
ATOM 730 N N . ALA A 1 96 ? -2.872 -1.204 -13.455 1.00 98.25 96 ALA A N 1
ATOM 731 C CA . ALA A 1 96 ? -1.665 -1.758 -14.053 1.00 98.25 96 ALA A CA 1
ATOM 732 C C . ALA A 1 96 ? -1.192 -0.909 -15.234 1.00 98.25 96 ALA A C 1
ATOM 734 O O . ALA A 1 96 ? -2.016 -0.466 -16.036 1.00 98.25 96 ALA A O 1
ATOM 735 N N . PHE A 1 97 ? 0.121 -0.770 -15.380 1.00 97.25 97 PHE A N 1
ATOM 736 C CA . PHE A 1 97 ? 0.766 -0.098 -16.505 1.00 97.25 97 PHE A CA 1
ATOM 737 C C . PHE A 1 97 ? 2.048 -0.831 -16.909 1.00 97.25 97 PHE A C 1
ATOM 739 O O . PHE A 1 97 ? 2.641 -1.570 -16.114 1.00 97.25 97 PHE A O 1
ATOM 746 N N . ASP A 1 98 ? 2.439 -0.655 -18.166 1.00 98.25 98 ASP A N 1
ATOM 747 C CA . ASP A 1 98 ? 3.621 -1.297 -18.731 1.00 98.25 98 ASP A CA 1
ATOM 748 C C . ASP A 1 98 ? 4.888 -0.539 -18.318 1.00 98.25 98 ASP A C 1
ATOM 750 O O . ASP A 1 98 ? 4.876 0.682 -18.165 1.00 98.25 98 ASP A O 1
ATOM 754 N N . ILE A 1 99 ? 5.974 -1.280 -18.111 1.00 97.94 99 ILE A N 1
ATOM 755 C CA . ILE A 1 99 ? 7.299 -0.724 -17.837 1.00 97.94 99 ILE A CA 1
ATOM 756 C C . ILE A 1 99 ? 8.049 -0.679 -19.166 1.00 97.94 99 ILE A C 1
ATOM 758 O O . ILE A 1 99 ? 8.391 -1.720 -19.732 1.00 97.94 99 ILE A O 1
ATOM 762 N N . GLU A 1 100 ? 8.314 0.523 -19.669 1.00 96.69 100 GLU A N 1
ATOM 763 C CA . GLU A 1 100 ? 9.163 0.698 -20.845 1.00 96.69 100 GLU A CA 1
ATOM 764 C C . GLU A 1 100 ? 10.628 0.400 -20.499 1.00 96.69 100 GLU A C 1
ATOM 766 O O . GLU A 1 100 ? 11.091 0.667 -19.391 1.00 96.69 100 GLU A O 1
ATOM 771 N N . SER A 1 101 ? 11.404 -0.104 -21.461 1.00 94.44 101 SER A N 1
ATOM 772 C CA . SER A 1 101 ? 12.795 -0.531 -21.232 1.00 94.44 101 SER A CA 1
ATOM 773 C C . SER A 1 101 ? 13.744 0.587 -20.782 1.00 94.44 101 SER A C 1
ATOM 775 O O . SER A 1 101 ? 14.852 0.306 -20.332 1.00 94.44 101 SER A O 1
ATOM 777 N N . THR A 1 102 ? 13.349 1.848 -20.955 1.00 96.19 102 THR A N 1
ATOM 778 C CA . THR A 1 102 ? 14.116 3.033 -20.547 1.00 96.19 102 THR A CA 1
ATOM 779 C C . THR A 1 102 ? 13.685 3.601 -19.198 1.00 96.19 102 THR A C 1
ATOM 781 O O . THR A 1 102 ? 14.366 4.490 -18.691 1.00 96.19 102 THR A O 1
ATOM 784 N N . MET A 1 103 ? 12.576 3.118 -18.623 1.00 97.56 103 MET A N 1
ATOM 785 C CA . MET A 1 103 ? 12.071 3.610 -17.344 1.00 97.56 103 MET A CA 1
ATOM 786 C C . MET A 1 103 ? 12.975 3.177 -16.190 1.00 97.56 103 MET A C 1
ATOM 788 O O . MET A 1 103 ? 13.421 2.033 -16.097 1.00 97.56 103 MET A O 1
ATOM 792 N N . ASN A 1 104 ? 13.214 4.107 -15.274 1.00 97.31 104 ASN A N 1
ATOM 793 C CA . ASN A 1 104 ? 13.913 3.882 -14.019 1.00 97.31 104 ASN A CA 1
ATOM 794 C C . ASN A 1 104 ? 12.952 4.023 -12.820 1.00 97.31 104 ASN A C 1
ATOM 796 O O . ASN A 1 104 ? 11.754 4.251 -12.966 1.00 97.31 104 ASN A O 1
ATOM 800 N N . THR A 1 105 ? 13.471 3.878 -11.598 1.00 97.12 105 THR A N 1
ATOM 801 C CA . THR A 1 105 ? 12.650 3.955 -10.376 1.00 97.12 105 THR A CA 1
ATOM 802 C C . THR A 1 105 ? 11.938 5.302 -10.210 1.00 97.12 105 THR A C 1
ATOM 804 O O . THR A 1 105 ? 10.814 5.317 -9.721 1.00 97.12 105 THR A O 1
ATOM 807 N N . ALA A 1 106 ? 12.569 6.417 -10.589 1.00 96.75 106 ALA A N 1
ATOM 808 C CA . ALA A 1 106 ? 11.955 7.737 -10.483 1.00 96.75 106 ALA A CA 1
ATOM 809 C C . ALA A 1 106 ? 10.790 7.889 -11.467 1.00 96.75 106 ALA A C 1
ATOM 811 O O . ALA A 1 106 ? 9.751 8.404 -11.070 1.00 96.75 106 ALA A O 1
ATOM 812 N N . ASP A 1 107 ? 10.925 7.373 -12.693 1.00 96.44 107 ASP A N 1
ATOM 813 C CA . ASP A 1 107 ? 9.850 7.412 -13.696 1.00 96.44 107 ASP A CA 1
ATOM 814 C C . ASP A 1 107 ? 8.608 6.644 -13.220 1.00 96.44 107 ASP A C 1
ATOM 816 O O . ASP A 1 107 ? 7.483 7.080 -13.432 1.00 96.44 107 ASP A O 1
ATOM 820 N N . LEU A 1 108 ? 8.812 5.517 -12.528 1.00 94.81 108 LEU A N 1
ATOM 821 C CA . LEU A 1 108 ? 7.724 4.684 -12.005 1.00 94.81 108 LEU A CA 1
ATOM 822 C C . LEU A 1 108 ? 7.090 5.206 -10.700 1.00 94.81 108 LEU A C 1
ATOM 824 O O . LEU A 1 108 ? 6.070 4.668 -10.268 1.00 94.81 108 LEU A O 1
ATOM 828 N N . LEU A 1 109 ? 7.698 6.203 -10.049 1.00 92.94 109 LEU A N 1
ATOM 829 C CA . LEU A 1 109 ? 7.206 6.832 -8.812 1.00 92.94 109 LEU A CA 1
ATOM 830 C C . LEU A 1 109 ? 6.687 8.264 -9.026 1.00 92.94 109 LEU A C 1
ATOM 832 O O . LEU A 1 109 ? 6.303 8.909 -8.046 1.00 92.94 109 LEU A O 1
ATOM 836 N N . ALA A 1 110 ? 6.733 8.760 -10.264 1.00 85.94 110 ALA A N 1
ATOM 837 C CA . ALA A 1 110 ? 6.334 10.114 -10.638 1.00 85.94 110 ALA A CA 1
ATOM 838 C C . ALA A 1 110 ? 4.810 10.310 -10.693 1.00 85.94 110 ALA A C 1
ATOM 840 O O . ALA A 1 110 ? 4.068 9.322 -10.900 1.00 85.94 110 ALA A O 1
#

pLDDT: mean 94.79, std 5.29, range [57.75, 98.75]

Secondary structure (DSSP, 8-state):
-TT--------SHHHHHHHHTT-S-EEEES--PPPPHHHHTSSTT-EEEEESSSTTTT-SS-HHHHHHHTT-SEEEEEEEE--SSSS-S-EEEEEEEE--TT--TTGGG-

Sequence (110 aa):
MANSVPVHKPVAADEMEALVNQCDLVVTIGFGLLLPEYILKIPKFGFINLHFSLLPRWRGAAPVQRALEAGDTRTGVTVFKLDKGMDTGPIYSSLAFDIESTMNTADLLA